Protein AF-A0A6P3XE25-F1 (afdb_monomer_lite)

InterPro domains:
  IPR013120 Fatty acyl-CoA reductase-like, NAD-binding domain [PF07993] (2-131)
  IPR026055 Fatty acyl-CoA reductase [PTHR11011] (2-139)

Sequence (172 aa):
MSFIYVSTVYSNCHVKHNEERFYNYLNPEELITLVQTSSESTINETISSCPFLTKAISEMVVKVNGESILIGIFRPSAVTNVSRESLMGWVDNYSTAMGFIVPASKGLLKFIICNSDCKPSVIPVDIIISALIASKWDVFNQPQRRGDKINLHLCIDKRSAFDVRGFPFTRN

Radius of gyration: 17.89 Å; chains: 1; bounding box: 50×29×50 Å

Secondary structure (DSSP, 8-state):
--EEEE--GGG-TT-SS--SS---S--HHHHHHHHHHS-HHHHHHHHHH-TTHHHHHHHHHHHHHGGGS-EEEEEE-EEEPPSS---TT-----TTTHHHHHHHHTT--------TT----EEEHHHHHHHHHHHHHHHHH-TT--GGG--EEEE--TTS---GGGSTTS--

pLDDT: mean 76.88, std 12.35, range [30.28, 92.69]

Foldseek 3Di:
DAEEAEAAQLLPVVDFDDDLAQDCDDELVRVVVCVVPDDPVVVVVVCLQRVRPVRNNVVNVCLVVVQVHLYAYEHAFFEDEADPDDDVVNDPDCPGCNVVVVCVVVVNDDDDPFDPLFDRFYYYPVVVVVVRVVQRVVSVVCVVQGRNRHGGHYHTDPVGSHGSCRDPSNDD

Structure (mmCIF, N/CA/C/O backbone):
data_AF-A0A6P3XE25-F1
#
_entry.id   AF-A0A6P3XE25-F1
#
loop_
_atom_site.group_PDB
_atom_site.id
_atom_site.type_symbol
_atom_site.label_atom_id
_atom_site.label_alt_id
_atom_site.label_comp_id
_atom_site.label_asym_id
_atom_site.label_entity_id
_atom_site.label_seq_id
_atom_site.pdbx_PDB_ins_code
_atom_site.Cartn_x
_atom_site.Cartn_y
_atom_site.Cartn_z
_atom_site.occupancy
_atom_site.B_iso_or_equiv
_atom_site.auth_seq_id
_atom_site.auth_comp_id
_atom_site.auth_asym_id
_atom_site.auth_atom_id
_atom_site.pdbx_PDB_model_num
ATOM 1 N N . MET A 1 1 ? -22.980 3.755 -7.813 1.00 76.38 1 MET A N 1
ATOM 2 C CA . MET A 1 1 ? -21.652 4.409 -7.777 1.00 76.38 1 MET A CA 1
ATOM 3 C C . MET A 1 1 ? -20.722 3.513 -6.964 1.00 76.38 1 MET A C 1
ATOM 5 O O . MET A 1 1 ? -21.155 3.088 -5.900 1.00 76.38 1 MET A O 1
ATOM 9 N N . SER A 1 2 ? -19.523 3.181 -7.453 1.00 86.44 2 SER A N 1
ATOM 10 C CA . SER A 1 2 ? -18.496 2.443 -6.691 1.00 86.44 2 SER A CA 1
ATOM 11 C C . SER A 1 2 ? -17.255 3.312 -6.469 1.00 86.44 2 SER A C 1
ATOM 13 O O . SER A 1 2 ? -16.936 4.171 -7.299 1.00 86.44 2 SER A O 1
ATOM 15 N N . PHE A 1 3 ? -16.564 3.082 -5.354 1.00 89.12 3 PHE A N 1
ATOM 16 C CA . PHE A 1 3 ? -15.364 3.805 -4.938 1.00 89.12 3 PHE A CA 1
ATOM 17 C C . PHE A 1 3 ? -14.187 2.845 -4.783 1.00 89.12 3 PHE A C 1
ATOM 19 O O . PHE A 1 3 ? -14.361 1.701 -4.373 1.00 89.12 3 PHE A O 1
ATOM 26 N N . ILE A 1 4 ? -12.981 3.322 -5.088 1.00 91.75 4 ILE A N 1
ATOM 27 C CA . ILE A 1 4 ? -11.745 2.586 -4.826 1.00 91.75 4 ILE A CA 1
ATOM 28 C C . ILE A 1 4 ? -10.861 3.429 -3.915 1.00 91.75 4 ILE A C 1
ATOM 30 O O . ILE A 1 4 ? -10.499 4.552 -4.265 1.00 91.75 4 ILE A O 1
ATOM 34 N N . TYR A 1 5 ? -10.503 2.875 -2.761 1.00 92.69 5 TYR A N 1
ATOM 35 C CA . TYR A 1 5 ? -9.465 3.420 -1.903 1.00 92.69 5 TYR A CA 1
ATOM 36 C C . TYR A 1 5 ? -8.095 2.958 -2.407 1.00 92.69 5 TYR A C 1
ATOM 38 O O . TYR A 1 5 ? -7.826 1.759 -2.500 1.00 92.69 5 TYR A O 1
ATOM 46 N N . VAL A 1 6 ? -7.223 3.911 -2.739 1.00 91.88 6 VAL A N 1
ATOM 47 C CA . VAL A 1 6 ? -5.867 3.619 -3.219 1.00 91.88 6 VAL A CA 1
ATOM 48 C C . VAL A 1 6 ? -4.892 3.639 -2.045 1.00 91.88 6 VAL A C 1
ATOM 50 O O . VAL A 1 6 ? -4.595 4.690 -1.461 1.00 91.88 6 VAL A O 1
ATOM 53 N N . SER A 1 7 ? -4.374 2.460 -1.726 1.00 90.62 7 SER A N 1
ATOM 54 C CA . SER A 1 7 ? -3.378 2.239 -0.684 1.00 90.62 7 SER A CA 1
ATOM 55 C C . SER A 1 7 ? -2.009 1.957 -1.311 1.00 90.62 7 SER A C 1
ATOM 57 O O . SER A 1 7 ? -1.643 2.561 -2.317 1.00 90.62 7 SER A O 1
ATOM 59 N N . THR A 1 8 ? -1.232 1.062 -0.713 1.00 87.44 8 THR A N 1
ATOM 60 C CA . THR A 1 8 ? -0.003 0.513 -1.264 1.00 87.44 8 THR A CA 1
ATOM 61 C C . THR A 1 8 ? 0.302 -0.831 -0.615 1.00 87.44 8 THR A C 1
ATOM 63 O O . THR A 1 8 ? -0.079 -1.086 0.526 1.00 87.44 8 THR A O 1
ATOM 66 N N . VAL A 1 9 ? 1.016 -1.694 -1.329 1.00 85.56 9 VAL A N 1
ATOM 67 C CA . VAL A 1 9 ? 1.526 -2.968 -0.798 1.00 85.56 9 VAL A CA 1
ATOM 68 C C . VAL A 1 9 ? 2.512 -2.784 0.361 1.00 85.56 9 VAL A C 1
ATOM 70 O O . VAL A 1 9 ? 2.704 -3.695 1.155 1.00 85.56 9 VAL A O 1
ATOM 73 N N . TYR A 1 10 ? 3.114 -1.600 0.493 1.00 81.38 10 TYR A N 1
ATOM 74 C CA . TYR A 1 10 ? 4.027 -1.276 1.592 1.00 81.38 10 TYR A CA 1
ATOM 75 C C . TYR A 1 10 ? 3.307 -0.853 2.883 1.00 81.38 10 TYR A C 1
ATOM 77 O O . TYR A 1 10 ? 3.969 -0.601 3.882 1.00 81.38 10 TYR A O 1
ATOM 85 N N . SER A 1 11 ? 1.970 -0.764 2.883 1.00 81.81 11 SER A N 1
ATOM 86 C CA . SER A 1 11 ? 1.178 -0.386 4.064 1.00 81.81 11 SER A CA 1
ATOM 87 C C . SER A 1 11 ? 1.410 -1.343 5.237 1.00 81.81 11 SER A C 1
ATOM 89 O O . SER A 1 11 ? 1.547 -0.913 6.377 1.00 81.81 11 SER A O 1
ATOM 91 N N . ASN A 1 12 ? 1.549 -2.640 4.958 1.00 82.25 12 ASN A N 1
ATOM 92 C CA . ASN A 1 12 ? 1.740 -3.668 5.976 1.00 82.25 12 ASN A CA 1
ATOM 93 C C . ASN A 1 12 ? 3.227 -3.966 6.206 1.00 82.25 12 ASN A C 1
ATOM 95 O O . ASN A 1 12 ? 3.701 -5.060 5.909 1.00 82.25 12 ASN A O 1
ATOM 99 N N . CYS A 1 13 ? 3.965 -2.997 6.761 1.00 74.44 13 CYS A N 1
ATOM 100 C CA . CYS A 1 13 ? 5.418 -3.101 6.984 1.00 74.44 13 CYS A CA 1
ATOM 101 C C . CYS A 1 13 ? 5.851 -4.305 7.850 1.00 74.44 13 CYS A C 1
ATOM 103 O O . CYS A 1 13 ? 6.983 -4.769 7.761 1.00 74.44 13 CYS A O 1
ATOM 105 N N . HIS A 1 14 ? 4.951 -4.822 8.688 1.00 73.44 14 HIS A N 1
ATOM 106 C CA . HIS A 1 14 ? 5.175 -5.959 9.585 1.00 73.44 14 HIS A CA 1
ATOM 107 C C . HIS A 1 14 ? 5.045 -7.323 8.880 1.00 73.44 14 HIS A C 1
ATOM 109 O O . HIS A 1 14 ? 5.420 -8.354 9.441 1.00 73.44 14 HIS A O 1
ATOM 115 N N . VAL A 1 15 ? 4.519 -7.350 7.653 1.00 75.19 15 VAL A N 1
ATOM 116 C CA . VAL A 1 15 ? 4.227 -8.580 6.916 1.00 75.19 15 VAL A CA 1
ATOM 117 C C . VAL A 1 15 ? 5.247 -8.768 5.804 1.00 75.19 15 VAL A C 1
ATOM 119 O O . VAL A 1 15 ? 5.453 -7.894 4.969 1.00 75.19 15 VAL A O 1
ATOM 122 N N . LYS A 1 16 ? 5.859 -9.953 5.754 1.00 66.94 16 LYS A N 1
ATOM 123 C CA . LYS A 1 16 ? 6.830 -10.295 4.704 1.00 66.94 16 LYS A CA 1
ATOM 124 C C . LYS A 1 16 ? 6.175 -10.547 3.348 1.00 66.94 16 LYS A C 1
ATOM 126 O O . LYS A 1 16 ? 6.744 -10.196 2.325 1.00 66.94 16 LYS A O 1
ATOM 131 N N . HIS A 1 17 ? 4.996 -11.168 3.345 1.00 68.75 17 HIS A N 1
ATOM 132 C CA . HIS A 1 17 ? 4.266 -11.524 2.134 1.00 68.75 17 HIS A CA 1
ATOM 133 C C . HIS A 1 17 ? 2.862 -10.924 2.169 1.00 68.75 17 HIS A C 1
ATOM 135 O O . HIS A 1 17 ? 2.047 -11.290 3.018 1.00 68.75 17 HIS A O 1
ATOM 141 N N . ASN A 1 18 ? 2.603 -9.976 1.268 1.00 70.06 18 ASN A N 1
ATOM 142 C CA . ASN A 1 18 ? 1.288 -9.362 1.144 1.00 70.06 18 ASN A CA 1
ATOM 143 C C . ASN A 1 18 ? 0.350 -10.288 0.373 1.00 70.06 18 ASN A C 1
ATOM 145 O O . ASN A 1 18 ? 0.564 -10.580 -0.799 1.00 70.06 18 ASN A O 1
ATOM 149 N N . GLU A 1 19 ? -0.715 -10.691 1.041 1.00 76.88 19 GLU A N 1
ATOM 150 C CA . GLU A 1 19 ? -1.860 -11.396 0.492 1.00 76.88 19 GLU A CA 1
ATOM 151 C C . GLU A 1 19 ? -3.036 -10.415 0.361 1.00 76.88 19 GLU A C 1
ATOM 153 O O . GLU A 1 19 ? -3.050 -9.333 0.965 1.00 76.88 19 GLU A O 1
ATOM 158 N N . GLU A 1 20 ? -4.054 -10.798 -0.409 1.00 78.81 20 GLU A N 1
ATOM 159 C CA . GLU A 1 20 ? -5.318 -10.060 -0.549 1.00 78.81 20 GLU A CA 1
ATOM 160 C C . GLU A 1 20 ? -6.196 -10.229 0.699 1.00 78.81 20 GLU A C 1
ATOM 162 O O . GLU A 1 20 ? -7.311 -10.741 0.660 1.00 78.81 20 GLU A O 1
ATOM 167 N N . ARG A 1 21 ? -5.658 -9.810 1.847 1.00 80.25 21 ARG A N 1
ATOM 168 C CA . ARG A 1 21 ? -6.335 -9.833 3.140 1.00 80.25 21 ARG A CA 1
ATOM 169 C C . ARG A 1 21 ? -6.112 -8.543 3.918 1.00 80.25 21 ARG A C 1
ATOM 171 O O . ARG A 1 21 ? -5.158 -7.789 3.685 1.00 80.25 21 ARG A O 1
ATOM 178 N N . PHE A 1 22 ? -7.016 -8.299 4.856 1.00 79.25 22 PHE A N 1
ATOM 179 C CA . PHE A 1 22 ? -6.840 -7.275 5.872 1.00 79.25 22 PHE A CA 1
ATOM 180 C C . PHE A 1 22 ? -5.842 -7.768 6.915 1.00 79.25 22 PHE A C 1
ATOM 182 O O . PHE A 1 22 ? -5.966 -8.886 7.416 1.00 79.25 22 PHE A O 1
ATOM 189 N N . TYR A 1 23 ? -4.861 -6.932 7.235 1.00 78.12 23 TYR A N 1
ATOM 190 C CA . TYR A 1 23 ? -3.916 -7.196 8.308 1.00 78.12 23 TYR A CA 1
ATOM 191 C C . TYR A 1 23 ? -4.281 -6.320 9.491 1.00 78.12 23 TYR A C 1
ATOM 193 O O . TYR A 1 23 ? -4.418 -5.105 9.352 1.00 78.12 23 TYR A O 1
ATOM 201 N N . ASN A 1 24 ? -4.462 -6.947 10.648 1.00 70.38 24 ASN A N 1
ATOM 202 C CA . ASN A 1 24 ? -4.757 -6.221 11.866 1.00 70.38 24 ASN A CA 1
ATOM 203 C C . ASN A 1 24 ? -3.435 -5.761 12.486 1.00 70.38 24 ASN A C 1
ATOM 205 O O . ASN A 1 24 ? -2.815 -6.512 13.236 1.00 70.38 24 ASN A O 1
ATOM 209 N N . TYR A 1 25 ? -2.961 -4.581 12.083 1.00 71.19 25 TYR A N 1
ATOM 210 C CA . TYR A 1 25 ? -1.752 -3.989 12.658 1.00 71.19 25 TYR A CA 1
ATOM 211 C C . TYR A 1 25 ? -2.069 -3.178 13.909 1.00 71.19 25 TYR A C 1
ATOM 213 O O . TYR A 1 25 ? -1.507 -3.424 14.969 1.00 71.19 25 TYR A O 1
ATOM 221 N N . LEU A 1 26 ? -2.960 -2.197 13.764 1.00 74.81 26 LEU A N 1
ATOM 222 C CA . LEU A 1 26 ? -3.314 -1.260 14.818 1.00 74.81 26 LEU A CA 1
ATOM 223 C C . LEU A 1 26 ? -4.706 -0.712 14.514 1.00 74.81 26 LEU A C 1
ATOM 225 O O . LEU A 1 26 ? -4.944 -0.207 13.411 1.00 74.81 26 LEU A O 1
ATOM 229 N N . ASN A 1 27 ? -5.629 -0.842 15.465 1.00 81.25 27 ASN A N 1
ATOM 230 C CA . ASN A 1 27 ? -6.972 -0.302 15.289 1.00 81.25 27 ASN A CA 1
ATOM 231 C C . ASN A 1 27 ? -6.928 1.237 15.311 1.00 81.25 27 ASN A C 1
ATOM 233 O O . ASN A 1 27 ? -6.127 1.809 16.052 1.00 81.25 27 ASN A O 1
ATOM 237 N N . PRO A 1 28 ? -7.797 1.937 14.559 1.00 82.19 28 PRO A N 1
ATOM 238 C CA . PRO A 1 28 ? -7.838 3.401 14.576 1.00 82.19 28 PRO A CA 1
ATOM 239 C C . PRO A 1 28 ? -8.017 3.978 15.991 1.00 82.19 28 PRO A C 1
ATOM 241 O O . PRO A 1 28 ? -7.338 4.933 16.353 1.00 82.19 28 PRO A O 1
ATOM 244 N N . GLU A 1 29 ? -8.861 3.350 16.812 1.00 84.06 29 GLU A N 1
ATOM 245 C CA . GLU A 1 29 ? -9.104 3.737 18.211 1.00 84.06 29 GLU A CA 1
ATOM 246 C C . GLU A 1 29 ? -7.873 3.529 19.109 1.00 84.06 29 GLU A C 1
ATOM 248 O O . GLU A 1 29 ? -7.533 4.373 19.941 1.00 84.06 29 GLU A O 1
ATOM 253 N N . GLU A 1 30 ? -7.154 2.420 18.912 1.00 83.19 30 GLU A N 1
ATOM 254 C CA . GLU A 1 30 ? -5.904 2.138 19.624 1.00 83.19 30 GLU A CA 1
ATOM 255 C C . GLU A 1 30 ? -4.820 3.141 19.240 1.00 83.19 30 GLU A C 1
ATOM 257 O O . GLU A 1 30 ? -4.075 3.590 20.104 1.00 83.19 30 GLU A O 1
ATOM 262 N N . LEU A 1 31 ? -4.759 3.548 17.969 1.00 83.56 31 LEU A N 1
ATOM 263 C CA . LEU A 1 31 ? -3.820 4.565 17.510 1.00 83.56 31 LEU A CA 1
ATOM 264 C C . LEU A 1 31 ? -4.117 5.921 18.148 1.00 83.56 31 LEU A C 1
ATOM 266 O O . LEU A 1 31 ? -3.193 6.588 18.607 1.00 83.56 31 LEU A O 1
ATOM 270 N N . ILE A 1 32 ? -5.387 6.334 18.175 1.00 85.19 32 ILE A N 1
ATOM 271 C CA . ILE A 1 32 ? -5.799 7.591 18.810 1.00 85.19 32 ILE A CA 1
ATOM 272 C C . ILE A 1 32 ? -5.398 7.566 20.285 1.00 85.19 32 ILE A C 1
ATOM 274 O O . ILE A 1 32 ? -4.767 8.505 20.767 1.00 85.19 32 ILE A O 1
ATOM 278 N N . THR A 1 33 ? -5.680 6.456 20.969 1.00 86.50 33 THR A N 1
ATOM 279 C CA . THR A 1 33 ? -5.302 6.263 22.371 1.00 86.50 33 THR A CA 1
ATOM 280 C C . THR A 1 33 ? -3.784 6.314 22.550 1.00 86.50 33 THR A C 1
ATOM 282 O O . THR A 1 33 ? -3.294 7.009 23.437 1.00 86.50 33 THR A O 1
ATOM 285 N N . LEU A 1 34 ? -3.021 5.639 21.686 1.00 84.00 34 LEU A N 1
ATOM 286 C CA . LEU A 1 34 ? -1.558 5.614 21.713 1.00 84.00 34 LEU A CA 1
ATOM 287 C C . LEU A 1 34 ? -0.987 7.020 21.530 1.00 84.00 34 LEU A C 1
ATOM 289 O O . LEU A 1 34 ? -0.145 7.433 22.319 1.00 84.00 34 LEU A O 1
ATOM 293 N N . VAL A 1 35 ? -1.478 7.786 20.557 1.00 85.38 35 VAL A N 1
ATOM 294 C CA . VAL A 1 35 ? -1.034 9.168 20.315 1.00 85.38 35 VAL A CA 1
ATOM 295 C C . VAL A 1 35 ? -1.390 10.091 21.484 1.00 85.38 35 VAL A C 1
ATOM 297 O O . VAL A 1 35 ? -0.623 10.994 21.797 1.00 85.38 35 VAL A O 1
ATOM 300 N N . GLN A 1 36 ? -2.522 9.865 22.154 1.00 87.56 36 GLN A N 1
ATOM 301 C CA . GLN A 1 36 ? -2.953 10.676 23.298 1.00 87.56 36 GLN A CA 1
ATOM 302 C C . GLN A 1 36 ? -2.222 10.348 24.606 1.00 87.56 36 GLN A C 1
ATOM 304 O O . GLN A 1 36 ? -2.100 11.218 25.465 1.00 87.56 36 GLN A O 1
ATOM 309 N N . THR A 1 37 ? -1.772 9.105 24.785 1.00 87.62 37 THR A N 1
ATOM 310 C CA . THR A 1 37 ? -1.206 8.618 26.057 1.00 87.62 37 THR A CA 1
ATOM 311 C C . THR A 1 37 ? 0.309 8.437 26.033 1.00 87.62 37 THR A C 1
ATOM 313 O O . THR A 1 37 ? 0.928 8.385 27.096 1.00 87.62 37 THR A O 1
ATOM 316 N N . SER A 1 38 ? 0.920 8.347 24.850 1.00 87.06 38 SER A N 1
ATOM 317 C CA . SER A 1 38 ? 2.353 8.069 24.701 1.00 87.06 38 SER A CA 1
ATOM 318 C C . SER A 1 38 ? 3.198 9.339 24.625 1.00 87.06 38 SER A C 1
ATOM 320 O O . SER A 1 38 ? 2.731 10.410 24.246 1.00 87.06 38 SER A O 1
ATOM 322 N N . SER A 1 39 ? 4.488 9.205 24.934 1.00 85.06 39 SER A N 1
ATOM 323 C CA . SER A 1 39 ? 5.476 10.261 24.714 1.00 85.06 39 SER A CA 1
ATOM 324 C C . SER A 1 39 ? 5.804 10.428 23.226 1.00 85.06 39 SER A C 1
ATOM 326 O O . SER A 1 39 ? 5.752 9.474 22.445 1.00 85.06 39 SER A O 1
ATOM 328 N N . GLU A 1 40 ? 6.235 11.632 22.832 1.00 84.56 40 GLU A N 1
ATOM 329 C CA . GLU A 1 40 ? 6.637 11.946 21.449 1.00 84.56 40 GLU A CA 1
ATOM 330 C C . GLU A 1 40 ? 7.706 10.990 20.893 1.00 84.56 40 GLU A C 1
ATOM 332 O O . GLU A 1 40 ? 7.714 10.683 19.702 1.00 84.56 40 GLU A O 1
ATOM 337 N N . SER A 1 41 ? 8.587 10.469 21.753 1.00 82.75 41 SER A N 1
ATOM 338 C CA . SER A 1 41 ? 9.607 9.483 21.381 1.00 82.75 41 SER A CA 1
ATOM 339 C C . SER A 1 41 ? 9.006 8.186 20.828 1.00 82.75 41 SER A C 1
ATOM 341 O O . SER A 1 41 ? 9.439 7.711 19.780 1.00 82.75 41 SER A O 1
ATOM 343 N N . THR A 1 42 ? 7.978 7.644 21.482 1.00 81.25 42 THR A N 1
ATOM 344 C CA . THR A 1 42 ? 7.299 6.406 21.075 1.00 81.25 42 THR A CA 1
ATOM 345 C C . THR A 1 42 ? 6.472 6.617 19.809 1.00 81.25 42 THR A C 1
ATOM 347 O O . THR A 1 42 ? 6.437 5.752 18.931 1.00 81.25 42 THR A O 1
ATOM 350 N N . ILE A 1 43 ? 5.850 7.791 19.666 1.00 81.50 43 ILE A N 1
ATOM 351 C CA . ILE A 1 43 ? 5.119 8.171 18.449 1.00 81.50 43 ILE A CA 1
ATOM 352 C C . ILE A 1 43 ? 6.086 8.229 17.261 1.00 81.50 43 ILE A C 1
ATOM 354 O O . ILE A 1 43 ? 5.841 7.602 16.228 1.00 81.50 43 ILE A O 1
ATOM 358 N N . ASN A 1 44 ? 7.221 8.911 17.426 1.00 83.56 44 ASN A N 1
ATOM 359 C CA . ASN A 1 44 ? 8.246 8.999 16.390 1.00 83.56 44 ASN A CA 1
ATOM 360 C C . ASN A 1 44 ? 8.823 7.629 16.034 1.00 83.56 44 ASN A C 1
ATOM 362 O O . ASN A 1 44 ? 9.055 7.354 14.857 1.00 83.56 44 ASN A O 1
ATOM 366 N N . GLU A 1 45 ? 9.019 6.746 17.011 1.00 82.81 45 GLU A N 1
ATOM 367 C CA . GLU A 1 45 ? 9.483 5.383 16.763 1.00 82.81 45 GLU A CA 1
ATOM 368 C C . GLU A 1 45 ? 8.464 4.560 15.963 1.00 82.81 45 GLU A C 1
ATOM 370 O O . GLU A 1 45 ? 8.846 3.860 15.023 1.00 82.81 45 GLU A O 1
ATOM 375 N N . THR A 1 46 ? 7.174 4.706 16.275 1.00 78.31 46 THR A N 1
ATOM 376 C CA . THR A 1 46 ? 6.070 4.013 15.593 1.00 78.31 46 THR A CA 1
ATOM 377 C C . THR A 1 46 ? 5.890 4.500 14.153 1.00 78.31 46 THR A C 1
ATOM 379 O O . THR A 1 46 ? 5.691 3.698 13.245 1.00 78.31 46 THR A O 1
ATOM 382 N N . ILE A 1 47 ? 6.008 5.808 13.911 1.00 81.62 47 ILE A N 1
ATOM 383 C CA . ILE A 1 47 ? 5.977 6.377 12.554 1.00 81.62 47 ILE A CA 1
ATOM 384 C C . ILE A 1 47 ? 7.216 5.934 11.768 1.00 81.62 47 ILE A C 1
ATOM 386 O O . ILE A 1 47 ? 7.125 5.551 10.603 1.00 81.62 47 ILE A O 1
ATOM 390 N N . SER A 1 48 ? 8.382 5.947 12.413 1.00 81.62 48 SER A N 1
ATOM 391 C CA . SER A 1 48 ? 9.644 5.590 11.765 1.00 81.62 48 SER A CA 1
ATOM 392 C C . SER A 1 48 ? 9.770 4.094 11.468 1.00 81.62 48 SER A C 1
ATOM 394 O O . SER A 1 48 ? 10.517 3.718 10.568 1.00 81.62 48 SER A O 1
ATOM 396 N N . SER A 1 49 ? 9.073 3.226 12.207 1.00 80.25 49 SER A N 1
ATOM 397 C CA . SER A 1 49 ? 9.070 1.784 11.940 1.00 80.25 49 SER A CA 1
ATOM 398 C C . SER A 1 49 ? 8.265 1.423 10.689 1.00 80.25 49 SER A C 1
ATOM 400 O O . SER A 1 49 ? 8.583 0.435 10.026 1.00 80.25 49 SER A O 1
ATOM 402 N N . CYS A 1 50 ? 7.262 2.232 10.327 1.00 78.88 50 CYS A N 1
ATOM 403 C CA . CYS A 1 50 ? 6.465 2.030 9.124 1.00 78.88 50 CYS A CA 1
ATOM 404 C C . CYS A 1 50 ? 6.110 3.363 8.439 1.00 78.88 50 CYS A C 1
ATOM 406 O O . CYS A 1 50 ? 5.110 3.993 8.788 1.00 78.88 50 CYS A O 1
ATOM 408 N N . PRO A 1 51 ? 6.844 3.764 7.383 1.00 79.62 51 PRO A N 1
ATOM 409 C CA . PRO A 1 51 ? 6.591 5.015 6.655 1.00 79.62 51 PRO A CA 1
ATOM 410 C C . PRO A 1 51 ? 5.182 5.120 6.048 1.00 79.62 51 PRO A C 1
ATOM 412 O O . PRO A 1 51 ? 4.690 6.212 5.773 1.00 79.62 51 PRO A O 1
ATOM 415 N N . PHE A 1 52 ? 4.519 3.981 5.832 1.00 86.06 52 PHE A N 1
ATOM 416 C CA . PHE A 1 52 ? 3.181 3.886 5.247 1.00 86.06 52 PHE A CA 1
ATOM 417 C C . PHE A 1 52 ? 2.087 3.609 6.288 1.00 86.06 52 PHE A C 1
ATOM 419 O O . PHE A 1 52 ? 0.985 3.196 5.920 1.00 86.06 52 PHE A O 1
ATOM 426 N N . LEU A 1 53 ? 2.361 3.872 7.571 1.00 84.44 53 LEU A N 1
ATOM 427 C CA . LEU A 1 53 ? 1.430 3.669 8.683 1.00 84.44 53 LEU A CA 1
ATOM 428 C C . LEU A 1 53 ? 0.054 4.302 8.414 1.00 84.44 53 LEU A C 1
ATOM 430 O O . LEU A 1 53 ? -0.973 3.647 8.580 1.00 84.44 53 LEU A O 1
ATOM 434 N N . THR A 1 54 ? 0.016 5.530 7.888 1.00 86.69 54 THR A N 1
ATOM 435 C CA . THR A 1 54 ? -1.234 6.231 7.543 1.00 86.69 54 THR A CA 1
ATOM 436 C C . THR A 1 54 ? -2.091 5.456 6.541 1.00 86.69 54 THR A C 1
ATOM 438 O O . THR A 1 54 ? -3.318 5.446 6.656 1.00 86.69 54 THR A O 1
ATOM 441 N N . LYS A 1 55 ? -1.464 4.787 5.561 1.00 89.56 55 LYS A N 1
ATOM 442 C CA . LYS A 1 55 ? -2.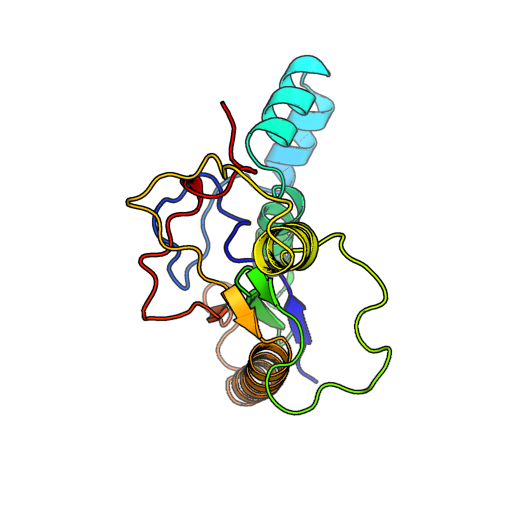174 3.944 4.590 1.00 89.56 55 LYS A CA 1
ATOM 443 C C . LYS A 1 55 ? -2.746 2.700 5.268 1.00 89.56 55 LYS A C 1
ATOM 445 O O . LYS A 1 55 ? -3.908 2.393 5.032 1.00 89.56 55 LYS A O 1
ATOM 450 N N . ALA A 1 56 ? -1.988 2.055 6.156 1.00 86.44 56 ALA A N 1
ATOM 451 C CA . ALA A 1 56 ? -2.458 0.894 6.918 1.00 86.44 56 ALA A CA 1
ATOM 452 C C . ALA A 1 56 ? -3.673 1.223 7.804 1.00 86.44 56 ALA A C 1
ATOM 454 O O . ALA A 1 56 ? -4.680 0.522 7.768 1.00 86.44 56 ALA A O 1
ATOM 455 N N . ILE A 1 57 ? -3.621 2.338 8.540 1.00 88.12 57 ILE A N 1
ATOM 456 C CA . ILE A 1 57 ? -4.733 2.783 9.397 1.00 88.12 57 ILE A CA 1
ATOM 457 C C . ILE A 1 57 ? -5.965 3.115 8.554 1.00 88.12 57 ILE A C 1
ATOM 459 O O . ILE A 1 57 ? -7.081 2.723 8.887 1.00 88.12 57 ILE A O 1
ATOM 463 N N . SER A 1 58 ? -5.769 3.816 7.437 1.00 88.94 58 SER A N 1
ATOM 464 C CA . SER A 1 58 ? -6.867 4.190 6.545 1.00 88.94 58 SER A CA 1
ATOM 465 C C . SER A 1 58 ? -7.573 2.970 5.946 1.00 88.94 58 SER A C 1
ATOM 467 O O . SER A 1 58 ? -8.790 2.995 5.799 1.00 88.94 58 SER A O 1
ATOM 469 N N . GLU A 1 59 ? -6.846 1.894 5.624 1.00 88.12 59 GLU A N 1
ATOM 470 C CA . GLU A 1 59 ? -7.466 0.635 5.189 1.00 88.12 59 GLU A CA 1
ATOM 471 C C . GLU A 1 59 ? -8.381 0.052 6.268 1.00 88.12 59 GLU A C 1
ATOM 473 O O . GLU A 1 59 ? -9.457 -0.450 5.945 1.00 88.12 59 GLU A O 1
ATOM 478 N N . MET A 1 60 ? -7.993 0.160 7.542 1.00 87.56 60 MET A N 1
ATOM 479 C CA . MET A 1 60 ? -8.815 -0.302 8.657 1.00 87.56 60 MET A CA 1
ATOM 480 C C . MET A 1 60 ? -10.053 0.579 8.856 1.00 87.56 60 MET A C 1
ATOM 482 O O . MET A 1 60 ? -11.148 0.060 9.046 1.00 87.56 60 MET A O 1
ATOM 486 N N . VAL A 1 61 ? -9.921 1.900 8.710 1.00 88.00 61 VAL A N 1
ATOM 487 C CA . VAL A 1 61 ? -11.076 2.818 8.707 1.00 88.00 61 VAL A CA 1
ATOM 488 C C . VAL A 1 61 ? -12.035 2.485 7.561 1.00 88.00 61 VAL A C 1
ATOM 490 O O . VAL A 1 61 ? -13.245 2.436 7.765 1.00 88.00 61 VAL A O 1
ATOM 493 N N . VAL A 1 62 ? -11.518 2.203 6.361 1.00 88.62 62 VAL A N 1
ATOM 494 C CA . VAL A 1 62 ? -12.338 1.766 5.219 1.00 88.62 62 VAL A CA 1
ATOM 495 C C . VAL A 1 62 ? -13.011 0.427 5.507 1.00 88.62 62 VAL A C 1
ATOM 497 O O . VAL A 1 62 ? -14.163 0.242 5.126 1.00 88.62 62 VAL A O 1
ATOM 500 N N . LYS A 1 63 ? -12.334 -0.490 6.203 1.00 85.31 63 LYS A N 1
ATOM 501 C CA . LYS A 1 63 ? -12.917 -1.769 6.606 1.00 85.31 63 LYS A CA 1
ATOM 502 C C . LYS A 1 63 ? -14.106 -1.579 7.552 1.00 85.31 63 LYS A C 1
ATOM 504 O O . LYS A 1 63 ? -15.160 -2.157 7.313 1.00 85.31 63 LYS A O 1
ATOM 509 N N . VAL A 1 64 ? -13.935 -0.763 8.593 1.00 84.56 64 VAL A N 1
ATOM 510 C CA . VAL A 1 64 ? -14.944 -0.542 9.643 1.00 84.56 64 VAL A CA 1
ATOM 511 C C . VAL A 1 64 ? -16.113 0.306 9.133 1.00 84.56 64 VAL A C 1
ATOM 513 O O . VAL A 1 64 ? -17.269 -0.014 9.386 1.00 84.56 64 VAL A O 1
ATOM 516 N N . ASN A 1 65 ? -15.838 1.365 8.369 1.00 83.88 65 ASN A N 1
ATOM 517 C CA . ASN A 1 65 ? -16.858 2.342 7.972 1.00 83.88 65 ASN A CA 1
ATOM 518 C C . ASN A 1 65 ? -17.421 2.086 6.561 1.00 83.88 65 ASN A C 1
ATOM 520 O O . ASN A 1 65 ? -18.391 2.725 6.150 1.00 83.88 65 ASN A O 1
ATOM 524 N N . GLY A 1 66 ? -16.818 1.172 5.797 1.00 79.31 66 GLY A N 1
ATOM 525 C CA . GLY A 1 66 ? -17.139 0.918 4.392 1.00 79.31 66 GLY A CA 1
ATOM 526 C C . GLY A 1 66 ? -18.363 0.040 4.145 1.00 79.31 66 GLY A C 1
ATOM 527 O O . GLY A 1 66 ? -18.723 -0.155 2.991 1.00 79.31 66 GLY A O 1
ATOM 528 N N . GLU A 1 67 ? -19.034 -0.483 5.173 1.00 78.25 67 GLU A N 1
ATOM 529 C CA . GLU A 1 67 ? -20.162 -1.418 5.002 1.00 78.25 67 GLU A CA 1
ATOM 530 C C . GLU A 1 67 ? -21.356 -0.821 4.245 1.00 78.25 67 GLU A C 1
ATOM 532 O O . GLU A 1 67 ? -22.061 -1.517 3.507 1.00 78.25 67 GLU A O 1
ATOM 537 N N . SER A 1 68 ? -21.572 0.485 4.397 1.00 78.56 68 SER A N 1
ATOM 538 C CA . SER A 1 68 ? -22.682 1.207 3.771 1.00 78.56 68 SER A CA 1
ATOM 539 C C . SER A 1 68 ? -22.407 1.612 2.316 1.00 78.56 68 SER A C 1
ATOM 541 O O . SER A 1 68 ? -23.331 2.022 1.610 1.00 78.56 68 SER A O 1
ATOM 543 N N . ILE A 1 69 ? -21.164 1.469 1.836 1.00 83.38 69 ILE A N 1
ATOM 544 C CA . ILE A 1 69 ? -20.713 1.972 0.534 1.00 83.38 69 ILE A CA 1
ATOM 545 C C . ILE A 1 69 ? -20.105 0.828 -0.290 1.00 83.38 69 ILE A C 1
ATOM 547 O O . ILE A 1 69 ? -19.444 -0.067 0.223 1.00 83.38 69 ILE A O 1
ATOM 551 N N . LEU A 1 70 ? -20.299 0.857 -1.610 1.00 85.00 70 LEU A N 1
ATOM 552 C CA . LEU A 1 70 ? -19.580 -0.027 -2.531 1.00 85.00 70 LEU A CA 1
ATOM 553 C C . LEU A 1 70 ? -18.133 0.453 -2.680 1.00 85.00 70 LEU A C 1
ATOM 555 O O . LEU A 1 70 ? -17.827 1.223 -3.595 1.00 85.00 70 LEU A O 1
ATOM 559 N N . ILE A 1 71 ? -17.271 0.033 -1.756 1.00 89.56 71 ILE A N 1
ATOM 560 C CA . ILE A 1 71 ? -15.856 0.396 -1.711 1.00 89.56 71 ILE A CA 1
ATOM 561 C C . ILE A 1 71 ? -14.959 -0.836 -1.869 1.00 89.56 71 ILE A C 1
ATOM 563 O O . ILE A 1 71 ? -15.227 -1.889 -1.297 1.00 89.56 71 ILE A O 1
ATOM 567 N N . GLY A 1 72 ? -13.897 -0.701 -2.661 1.00 89.69 72 GLY A N 1
ATOM 568 C CA . GLY A 1 72 ? -12.800 -1.667 -2.748 1.00 89.69 72 GLY A CA 1
ATOM 569 C C . GLY A 1 72 ? -11.469 -1.021 -2.384 1.00 89.69 72 GLY A C 1
ATOM 570 O O . GLY A 1 72 ? -11.330 0.201 -2.451 1.00 89.69 72 GLY A O 1
ATOM 571 N N . ILE A 1 73 ? -10.482 -1.833 -2.021 1.00 90.69 73 ILE A N 1
ATOM 572 C CA . ILE A 1 73 ? -9.122 -1.379 -1.723 1.00 90.69 73 ILE A CA 1
ATOM 573 C C . ILE A 1 73 ? -8.193 -1.865 -2.828 1.00 90.69 73 ILE A C 1
ATOM 575 O O . ILE A 1 73 ? -8.159 -3.049 -3.155 1.00 90.69 73 ILE A O 1
ATOM 579 N N . PHE A 1 74 ? -7.411 -0.947 -3.384 1.00 91.88 74 PHE A N 1
ATOM 580 C CA . PHE A 1 74 ? -6.414 -1.240 -4.403 1.00 91.88 74 PHE A CA 1
ATOM 581 C C . PHE A 1 74 ? -5.016 -0.943 -3.853 1.00 91.88 74 PHE A C 1
ATOM 583 O O . PHE A 1 74 ? -4.721 0.192 -3.465 1.00 91.88 74 PHE A O 1
ATOM 590 N N . ARG A 1 75 ? -4.154 -1.966 -3.804 1.00 89.94 75 ARG A N 1
ATOM 591 C CA . ARG A 1 75 ? -2.774 -1.883 -3.304 1.00 89.94 75 ARG A CA 1
ATOM 592 C C . ARG A 1 75 ? -1.782 -1.987 -4.473 1.00 89.94 75 ARG A C 1
ATOM 594 O O . ARG A 1 75 ? -1.432 -3.099 -4.871 1.00 89.94 75 ARG A O 1
ATOM 601 N N . PRO A 1 76 ? -1.312 -0.857 -5.027 1.00 89.38 76 PRO A N 1
ATOM 602 C CA . PRO A 1 76 ? -0.237 -0.843 -6.008 1.00 89.38 76 PRO A CA 1
ATOM 603 C C . PRO A 1 76 ? 1.137 -1.057 -5.370 1.00 89.38 76 PRO A C 1
ATOM 605 O O . PRO A 1 76 ? 1.397 -0.625 -4.239 1.00 89.38 76 PRO A O 1
ATOM 608 N N . SER A 1 77 ? 2.017 -1.699 -6.138 1.00 86.31 77 SER A N 1
ATOM 609 C CA . SER A 1 77 ? 3.464 -1.737 -5.917 1.00 86.31 77 SER A CA 1
ATOM 610 C C . SER A 1 77 ? 4.151 -0.419 -6.300 1.00 86.31 77 SER A C 1
ATOM 612 O O . SER A 1 77 ? 3.476 0.552 -6.646 1.00 86.31 77 SER A O 1
ATOM 614 N N . ALA A 1 78 ? 5.485 -0.352 -6.206 1.00 82.12 78 ALA A N 1
ATOM 615 C CA . ALA A 1 78 ? 6.219 0.844 -6.610 1.00 82.12 78 ALA A CA 1
ATOM 616 C C . ALA A 1 78 ? 5.930 1.164 -8.083 1.00 82.12 78 ALA A C 1
ATOM 618 O O . ALA A 1 78 ? 5.899 0.275 -8.931 1.00 82.12 78 ALA A O 1
ATOM 619 N N . VAL A 1 79 ? 5.695 2.438 -8.380 1.00 82.31 79 VAL A N 1
ATOM 620 C CA . VAL A 1 79 ? 5.234 2.872 -9.702 1.00 82.31 79 VAL A CA 1
ATOM 621 C C . VAL A 1 79 ? 6.406 3.424 -10.510 1.00 82.31 79 VAL A C 1
ATOM 623 O O . VAL A 1 79 ? 7.150 4.270 -10.009 1.00 82.31 79 VAL A O 1
ATOM 626 N N . THR A 1 80 ? 6.574 2.972 -11.756 1.00 80.62 80 THR A N 1
ATOM 627 C CA . THR A 1 80 ? 7.442 3.647 -12.739 1.00 80.62 80 THR A CA 1
ATOM 628 C C . THR A 1 80 ? 6.641 4.534 -13.677 1.00 80.62 80 THR A C 1
ATOM 630 O O . THR A 1 80 ? 5.415 4.455 -13.760 1.00 80.62 80 THR A O 1
ATOM 633 N N . ASN A 1 81 ? 7.360 5.329 -14.467 1.00 78.62 81 ASN A N 1
ATOM 634 C CA . ASN A 1 81 ? 6.781 6.027 -15.605 1.00 78.62 81 ASN A CA 1
ATOM 635 C C . ASN A 1 81 ? 6.116 5.090 -16.612 1.00 78.62 81 ASN A C 1
ATOM 637 O O . ASN A 1 81 ? 6.337 3.875 -16.607 1.00 78.62 81 ASN A O 1
ATOM 641 N N . VAL A 1 82 ? 5.313 5.717 -17.473 1.00 78.94 82 VAL A N 1
ATOM 642 C CA . VAL A 1 82 ? 4.575 5.074 -18.556 1.00 78.94 82 VAL A CA 1
ATOM 643 C C . VAL A 1 82 ? 5.531 4.267 -19.425 1.00 78.94 82 VAL A C 1
ATOM 645 O O . VAL A 1 82 ? 6.551 4.789 -19.875 1.00 78.94 82 VAL A O 1
ATOM 648 N N . SER A 1 83 ? 5.190 3.001 -19.666 1.00 75.06 83 SER A N 1
ATOM 649 C CA . SER A 1 83 ? 6.028 2.116 -20.479 1.00 75.06 83 SER A CA 1
ATOM 650 C C . SER A 1 83 ? 5.774 2.230 -21.985 1.00 75.06 83 SER A C 1
ATOM 652 O O . SER A 1 83 ? 6.708 2.071 -22.767 1.00 75.06 83 SER A O 1
ATOM 654 N N . ARG A 1 84 ? 4.525 2.491 -22.401 1.00 67.00 84 ARG A N 1
ATOM 655 C CA . ARG A 1 84 ? 4.100 2.418 -23.816 1.00 67.00 84 ARG A CA 1
ATOM 656 C C . ARG A 1 84 ? 3.752 3.758 -24.460 1.00 67.00 84 ARG A C 1
ATOM 658 O O . ARG A 1 84 ? 4.022 3.948 -25.638 1.00 67.00 84 ARG A O 1
ATOM 665 N N . GLU A 1 85 ? 3.175 4.680 -23.700 1.00 66.19 85 GLU A N 1
ATOM 666 C CA . GLU A 1 85 ? 2.632 5.957 -24.187 1.00 66.19 85 GLU A CA 1
ATOM 667 C C . GLU A 1 85 ? 3.280 7.153 -23.472 1.00 66.19 85 GLU A C 1
ATOM 669 O O . GLU A 1 85 ? 2.609 8.028 -22.929 1.00 66.19 85 GLU A O 1
ATOM 674 N N . SER A 1 86 ? 4.612 7.180 -23.386 1.00 64.31 86 SER A N 1
ATOM 675 C CA . SER A 1 86 ? 5.297 8.304 -22.747 1.00 64.31 86 SER A CA 1
ATOM 676 C C . SER A 1 86 ? 5.189 9.558 -23.619 1.00 64.31 86 SER A C 1
ATOM 678 O O . SER A 1 86 ? 5.772 9.615 -24.703 1.00 64.31 86 SER A O 1
ATOM 680 N N . LEU A 1 87 ? 4.486 10.580 -23.134 1.00 69.62 87 LEU A N 1
ATOM 681 C CA . LEU A 1 87 ? 4.511 11.910 -23.737 1.00 69.62 87 LEU A CA 1
ATOM 682 C C . LEU A 1 87 ? 5.807 12.636 -23.355 1.00 69.62 87 LEU A C 1
ATOM 684 O O . LEU A 1 87 ? 6.317 12.510 -22.239 1.00 69.62 87 LEU A O 1
ATOM 688 N N . MET A 1 88 ? 6.358 13.417 -24.282 1.00 62.69 88 MET A N 1
ATOM 689 C CA . MET A 1 88 ? 7.519 14.258 -23.994 1.00 62.69 88 MET A CA 1
ATOM 690 C C . MET A 1 88 ? 7.153 15.268 -22.892 1.00 62.69 88 MET A C 1
ATOM 692 O O . MET A 1 88 ? 6.154 15.970 -23.006 1.00 62.69 88 MET A O 1
ATOM 696 N N . GLY A 1 89 ? 7.940 15.316 -21.813 1.00 68.69 89 GLY A N 1
ATOM 697 C CA . GLY A 1 89 ? 7.643 16.139 -20.629 1.00 68.69 89 GLY A CA 1
ATOM 698 C C . GLY A 1 89 ? 6.782 15.459 -19.556 1.00 68.69 89 GLY A C 1
ATOM 699 O O . GLY A 1 89 ? 6.492 16.084 -18.546 1.00 68.69 89 GLY A O 1
ATOM 700 N N . TRP A 1 90 ? 6.414 14.184 -19.728 1.00 68.88 90 TRP A N 1
ATOM 701 C CA . TRP A 1 90 ? 5.617 13.424 -18.751 1.00 68.88 90 TRP A CA 1
ATOM 702 C C . TRP A 1 90 ? 6.280 13.275 -17.372 1.00 68.88 90 TRP A C 1
ATOM 704 O O . TRP A 1 90 ? 5.600 13.143 -16.360 1.00 68.88 90 TRP A O 1
ATOM 714 N N . VAL A 1 91 ? 7.612 13.268 -17.327 1.00 68.25 91 VAL A N 1
ATOM 715 C CA . VAL A 1 91 ? 8.370 13.125 -16.082 1.00 68.25 91 VAL A CA 1
ATOM 716 C C . VAL A 1 91 ? 8.742 14.513 -15.589 1.00 68.25 91 VAL A C 1
ATOM 718 O O . VAL A 1 91 ? 9.745 15.077 -16.023 1.00 68.25 91 VAL A O 1
ATOM 721 N N . ASP A 1 92 ? 7.922 15.061 -14.703 1.00 65.00 92 ASP A N 1
ATOM 722 C CA . ASP A 1 92 ? 8.152 16.358 -14.067 1.00 65.00 92 ASP A CA 1
ATOM 723 C C . ASP A 1 92 ? 9.005 16.241 -12.796 1.00 65.00 92 ASP A C 1
ATOM 725 O O . ASP A 1 92 ? 9.689 17.191 -12.411 1.00 65.00 92 ASP A O 1
ATOM 729 N N . ASN A 1 93 ? 9.018 15.060 -12.169 1.00 64.00 93 ASN A N 1
ATOM 730 C CA . ASN A 1 93 ? 9.657 14.859 -10.882 1.00 64.00 93 ASN A CA 1
ATOM 731 C C . ASN A 1 93 ? 10.383 13.505 -10.750 1.00 64.00 93 ASN A C 1
ATOM 733 O O . ASN A 1 93 ? 9.861 12.436 -11.071 1.00 64.00 93 ASN A O 1
ATOM 737 N N . TYR A 1 94 ? 11.599 13.549 -10.199 1.00 65.88 94 TYR A N 1
ATOM 738 C CA . TYR A 1 94 ? 12.425 12.380 -9.883 1.00 65.88 94 TYR A CA 1
ATOM 739 C C . TYR A 1 94 ? 12.203 11.840 -8.458 1.00 65.88 94 TYR A C 1
ATOM 741 O O . TYR A 1 94 ? 12.953 10.973 -8.022 1.00 65.88 94 TYR A O 1
ATOM 749 N N . SER A 1 95 ? 11.190 12.304 -7.717 1.00 62.06 95 SER A N 1
ATOM 750 C CA . SER A 1 95 ? 10.948 11.892 -6.320 1.00 62.06 95 SER A CA 1
ATOM 751 C C . SER A 1 95 ? 10.565 10.418 -6.104 1.00 62.06 95 SER A C 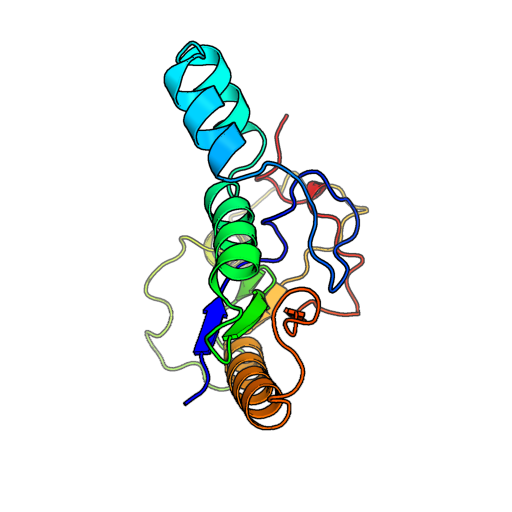1
ATOM 753 O O . SER A 1 95 ? 10.459 9.989 -4.959 1.00 62.06 95 SER A O 1
ATOM 755 N N . THR A 1 96 ? 10.327 9.631 -7.155 1.00 68.88 96 THR A N 1
ATOM 756 C CA . THR A 1 96 ? 9.924 8.210 -7.047 1.00 68.88 96 THR A CA 1
ATOM 757 C C . THR A 1 96 ? 11.060 7.286 -7.516 1.00 68.88 96 THR A C 1
ATOM 759 O O . THR A 1 96 ? 12.223 7.683 -7.518 1.00 68.88 96 THR A O 1
ATOM 762 N N . ALA A 1 97 ? 10.769 6.054 -7.949 1.00 68.19 97 ALA A N 1
ATOM 763 C CA . ALA A 1 97 ? 11.749 5.106 -8.493 1.00 68.19 97 ALA A CA 1
ATOM 764 C C . ALA A 1 97 ? 12.654 5.719 -9.585 1.00 68.19 97 ALA A C 1
ATOM 766 O O . ALA A 1 97 ? 13.814 5.336 -9.728 1.00 68.19 97 ALA A O 1
ATOM 767 N N . MET A 1 98 ? 12.158 6.730 -10.304 1.00 71.31 98 MET A N 1
ATOM 768 C CA . MET A 1 98 ? 12.920 7.499 -11.289 1.00 71.31 98 MET A CA 1
ATOM 769 C C . MET A 1 98 ? 14.175 8.178 -10.735 1.00 71.31 98 MET A C 1
ATOM 771 O O . MET A 1 98 ? 15.152 8.302 -11.473 1.00 71.31 98 MET A O 1
ATOM 775 N N . GLY A 1 99 ? 14.186 8.558 -9.455 1.00 74.00 99 GLY A N 1
ATOM 776 C CA . GLY A 1 99 ? 15.357 9.121 -8.782 1.00 74.00 99 GLY A CA 1
ATOM 777 C C . GLY A 1 99 ? 16.524 8.143 -8.669 1.00 74.00 99 GLY A C 1
ATOM 778 O O . GLY A 1 99 ? 17.670 8.574 -8.639 1.00 74.00 99 GLY A O 1
ATOM 779 N N . PHE A 1 100 ? 16.259 6.834 -8.692 1.00 73.06 100 PHE A N 1
ATOM 780 C CA . PHE A 1 100 ? 17.296 5.799 -8.762 1.00 73.06 100 PHE A CA 1
ATOM 781 C C . PHE A 1 100 ? 17.585 5.379 -10.204 1.00 73.06 100 PHE A C 1
ATOM 783 O O . PHE A 1 100 ? 18.744 5.217 -10.584 1.00 73.06 100 PHE A O 1
ATOM 790 N N . ILE A 1 101 ? 16.536 5.236 -11.019 1.00 74.00 101 ILE A N 1
ATOM 791 C CA . ILE A 1 101 ? 16.647 4.758 -12.402 1.00 74.00 101 ILE A CA 1
ATOM 792 C C . ILE A 1 101 ? 17.482 5.726 -13.246 1.00 74.00 101 ILE A C 1
ATOM 794 O O . ILE A 1 101 ? 18.387 5.292 -13.947 1.00 74.00 101 ILE A O 1
ATOM 798 N N . VAL A 1 102 ? 17.235 7.037 -13.176 1.00 77.88 102 VAL A N 1
ATOM 799 C CA . VAL A 1 102 ? 17.912 8.003 -14.059 1.00 77.88 102 VAL A CA 1
ATOM 800 C C . VAL A 1 102 ? 19.416 8.110 -13.782 1.00 77.88 102 VAL A C 1
ATOM 802 O O . VAL A 1 102 ? 20.186 8.044 -14.744 1.00 77.88 102 VAL A O 1
ATOM 805 N N . PRO A 1 103 ? 19.886 8.234 -12.526 1.00 78.50 103 PRO A N 1
ATOM 806 C CA . PRO A 1 103 ? 21.317 8.233 -12.236 1.00 78.50 103 PRO A CA 1
ATOM 807 C C . PRO A 1 103 ? 21.989 6.896 -12.561 1.00 78.50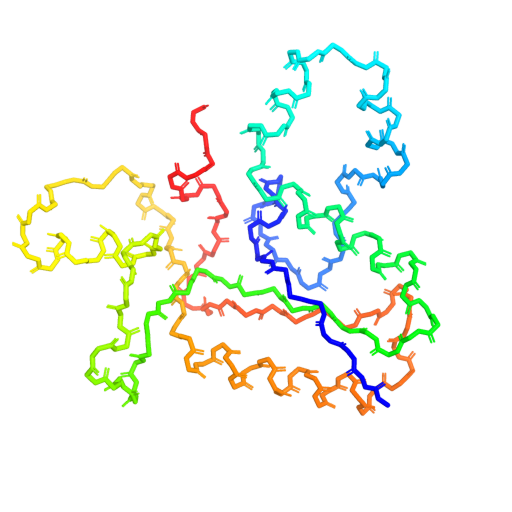 103 PRO A C 1
ATOM 809 O O . PRO A 1 103 ? 23.123 6.908 -13.033 1.00 78.50 103 PRO A O 1
ATOM 812 N N . ALA A 1 104 ? 21.304 5.762 -12.368 1.00 80.25 104 ALA A N 1
ATOM 813 C CA . ALA A 1 104 ? 21.819 4.452 -12.767 1.00 80.25 104 ALA A CA 1
ATOM 814 C C . ALA A 1 104 ? 21.989 4.354 -14.290 1.00 80.25 104 ALA A C 1
ATOM 816 O O . ALA A 1 104 ? 23.069 4.011 -14.765 1.00 80.25 104 ALA A O 1
ATOM 817 N N . SER A 1 105 ? 20.978 4.766 -15.061 1.00 76.75 105 SER A N 1
ATOM 818 C CA . SER A 1 105 ? 21.034 4.801 -16.529 1.00 76.75 105 SER A CA 1
ATOM 819 C C . SER A 1 105 ? 22.108 5.748 -17.065 1.00 76.75 105 SER A C 1
ATOM 821 O O . SER A 1 105 ? 22.674 5.505 -18.126 1.00 76.75 105 SER A O 1
ATOM 823 N N . LYS A 1 106 ? 22.406 6.830 -16.336 1.00 82.06 106 LYS A N 1
ATOM 824 C CA . LYS A 1 106 ? 23.484 7.777 -16.667 1.00 82.06 106 LYS A CA 1
ATOM 825 C C . LYS A 1 106 ? 24.866 7.334 -16.167 1.00 82.06 106 LYS A C 1
ATOM 827 O O . LYS A 1 106 ? 25.831 8.060 -16.379 1.00 82.06 106 LYS A O 1
ATOM 832 N N . GLY A 1 107 ? 24.973 6.197 -15.473 1.00 80.75 107 GLY A N 1
ATOM 833 C CA . GLY A 1 107 ? 26.226 5.725 -14.870 1.00 80.75 107 GLY A CA 1
ATOM 834 C C . GLY A 1 107 ? 26.723 6.569 -13.687 1.00 80.75 107 GLY A C 1
ATOM 835 O O . GLY A 1 107 ? 27.862 6.421 -13.255 1.00 80.75 107 GLY A O 1
ATOM 836 N N . LEU A 1 108 ? 25.884 7.460 -13.152 1.00 80.06 108 LEU A N 1
ATOM 837 C CA . LEU A 1 108 ? 26.195 8.291 -11.984 1.00 80.06 108 LEU A CA 1
ATOM 838 C C . LEU A 1 108 ? 26.001 7.530 -10.669 1.00 80.06 108 LEU A C 1
ATOM 840 O O . LEU A 1 108 ? 26.572 7.901 -9.644 1.00 80.06 108 LEU A O 1
ATOM 844 N N . LEU A 1 109 ? 25.198 6.467 -10.693 1.00 78.44 109 LEU A N 1
ATOM 845 C CA . LEU A 1 109 ? 24.896 5.666 -9.519 1.00 78.44 109 LEU A CA 1
ATOM 846 C C . LEU A 1 109 ? 25.843 4.464 -9.431 1.00 78.44 109 LEU A C 1
ATOM 848 O O . LEU A 1 109 ? 25.775 3.552 -10.250 1.00 78.44 109 LEU A O 1
ATOM 852 N N . LYS A 1 110 ? 26.747 4.485 -8.442 1.00 70.75 110 LYS A N 1
ATOM 853 C CA . LYS A 1 110 ? 27.816 3.480 -8.289 1.00 70.75 110 LYS A CA 1
ATOM 854 C C . LYS A 1 110 ? 27.408 2.252 -7.473 1.00 70.75 110 LYS A C 1
ATOM 856 O O . LYS A 1 110 ? 27.917 1.168 -7.728 1.00 70.75 110 LYS A O 1
ATOM 861 N N . PHE A 1 111 ? 26.532 2.415 -6.484 1.00 69.69 111 PHE A N 1
ATOM 862 C CA . PHE A 1 111 ? 26.066 1.327 -5.626 1.00 69.69 111 PHE A CA 1
ATOM 863 C C . PHE A 1 111 ? 24.667 1.631 -5.081 1.00 69.69 111 PHE A C 1
ATOM 865 O O . PHE A 1 111 ? 24.374 2.764 -4.700 1.00 69.69 111 PHE A O 1
ATOM 872 N N . ILE A 1 112 ? 23.810 0.609 -5.045 1.00 68.25 112 ILE A N 1
ATOM 873 C CA . ILE A 1 112 ? 22.526 0.620 -4.335 1.00 68.25 112 ILE A CA 1
ATOM 874 C C . ILE A 1 112 ? 22.670 -0.362 -3.179 1.00 68.25 112 ILE A C 1
ATOM 876 O O . ILE A 1 112 ? 23.012 -1.522 -3.402 1.00 68.25 112 ILE A O 1
ATOM 880 N N . ILE A 1 113 ? 22.393 0.089 -1.957 1.00 68.88 113 ILE A N 1
ATOM 881 C CA . ILE A 1 113 ? 22.246 -0.814 -0.816 1.00 68.88 113 ILE A CA 1
ATOM 882 C C . ILE A 1 113 ? 20.860 -1.447 -0.942 1.00 68.88 113 ILE A C 1
ATOM 884 O O . ILE A 1 113 ? 19.844 -0.797 -0.708 1.00 68.88 113 ILE A O 1
ATOM 888 N N . CYS A 1 114 ? 20.828 -2.696 -1.393 1.00 65.81 114 CYS A N 1
ATOM 889 C CA . CYS A 1 114 ? 19.622 -3.502 -1.518 1.00 65.81 114 CYS A CA 1
ATOM 890 C C . CYS A 1 114 ? 19.971 -4.942 -1.147 1.00 65.81 114 CYS A C 1
ATOM 892 O O . CYS A 1 114 ? 21.089 -5.400 -1.391 1.00 65.81 114 CYS A O 1
ATOM 894 N N . ASN A 1 115 ? 19.017 -5.661 -0.566 1.00 67.69 115 ASN A N 1
ATOM 895 C CA . ASN A 1 115 ? 19.170 -7.091 -0.359 1.00 67.69 115 ASN A CA 1
ATOM 896 C C . ASN A 1 115 ? 19.082 -7.799 -1.723 1.00 67.69 115 ASN A C 1
ATOM 898 O O . ASN A 1 115 ? 18.061 -7.674 -2.398 1.00 67.69 115 ASN A O 1
ATOM 902 N N . SER A 1 116 ? 20.122 -8.540 -2.124 1.00 64.75 116 SER A N 1
ATOM 903 C CA . SER A 1 116 ? 20.169 -9.229 -3.427 1.00 64.75 116 SER A CA 1
ATOM 904 C C . SER A 1 116 ? 19.053 -10.253 -3.605 1.00 64.75 116 SER A C 1
ATOM 906 O O . SER A 1 116 ? 18.656 -10.540 -4.733 1.00 64.75 116 SER A O 1
ATOM 908 N N . ASP A 1 117 ? 18.538 -10.780 -2.495 1.00 63.44 117 ASP A N 1
ATOM 909 C CA . ASP A 1 117 ? 17.472 -11.778 -2.501 1.00 63.44 117 ASP A CA 1
ATOM 910 C C . ASP A 1 117 ? 16.085 -11.139 -2.658 1.00 63.44 117 ASP A C 1
ATOM 912 O O . ASP A 1 117 ? 15.107 -11.827 -2.962 1.00 63.44 117 ASP A O 1
ATOM 916 N N . CYS A 1 118 ? 15.981 -9.815 -2.491 1.00 63.69 118 CYS A N 1
ATOM 917 C CA . CYS A 1 118 ? 14.735 -9.090 -2.672 1.00 63.69 118 CYS A CA 1
ATOM 918 C C . CYS A 1 118 ? 14.616 -8.555 -4.099 1.00 63.69 118 CYS A C 1
ATOM 920 O O . CYS A 1 118 ? 15.378 -7.693 -4.538 1.00 63.69 118 CYS A O 1
ATOM 922 N N . LYS A 1 119 ? 13.588 -9.012 -4.817 1.00 64.31 119 LYS A N 1
ATOM 923 C CA . LYS A 1 119 ? 13.249 -8.472 -6.136 1.00 64.31 119 LYS A CA 1
ATOM 924 C C . LYS A 1 119 ? 12.327 -7.263 -5.968 1.00 64.31 119 LYS A C 1
ATOM 926 O O . LYS A 1 119 ? 11.210 -7.436 -5.471 1.00 64.31 119 LYS A O 1
ATOM 931 N N . PRO A 1 120 ? 12.746 -6.051 -6.376 1.00 65.81 120 PRO A N 1
ATOM 932 C CA . PRO A 1 120 ? 11.869 -4.896 -6.314 1.00 65.81 120 PRO A CA 1
ATOM 933 C C . PRO A 1 120 ? 10.721 -5.091 -7.307 1.00 65.81 120 PRO A C 1
ATOM 935 O O . PRO A 1 120 ? 10.938 -5.149 -8.514 1.00 65.81 120 PRO A O 1
ATOM 938 N N . SER A 1 121 ? 9.492 -5.186 -6.800 1.00 74.38 121 SER A N 1
ATOM 939 C CA . SER A 1 121 ? 8.306 -5.125 -7.654 1.00 74.38 121 SER A CA 1
ATOM 940 C C . SER A 1 121 ? 8.101 -3.668 -8.045 1.00 74.38 121 SER A C 1
ATOM 942 O O . SER A 1 121 ? 7.852 -2.822 -7.186 1.00 74.38 121 SER A O 1
ATOM 944 N N . VAL A 1 122 ? 8.246 -3.370 -9.333 1.00 77.62 122 VAL A N 1
ATOM 945 C CA . VAL A 1 122 ? 7.986 -2.038 -9.871 1.00 77.62 122 VAL A CA 1
ATOM 946 C C . VAL A 1 122 ? 7.130 -2.176 -11.119 1.00 77.62 122 VAL A C 1
ATOM 948 O O . VAL A 1 122 ? 7.441 -2.972 -12.003 1.00 77.62 122 VAL A O 1
ATOM 951 N N . ILE A 1 123 ? 6.028 -1.435 -11.170 1.00 83.38 123 ILE A N 1
ATOM 952 C CA . ILE A 1 123 ? 5.012 -1.564 -12.210 1.00 83.38 123 ILE A CA 1
ATOM 953 C C . ILE A 1 123 ? 4.839 -0.213 -12.913 1.00 83.38 123 ILE A C 1
ATOM 955 O O . ILE A 1 123 ? 4.670 0.809 -12.244 1.00 83.38 123 ILE A O 1
ATOM 959 N N . PRO A 1 124 ? 4.843 -0.187 -14.253 1.00 85.31 124 PRO A N 1
ATOM 960 C CA . PRO A 1 124 ? 4.493 0.996 -15.027 1.00 85.31 124 PRO A CA 1
ATOM 961 C C . PRO A 1 124 ? 3.102 1.554 -14.711 1.00 85.31 124 PRO A C 1
ATOM 963 O O . PRO A 1 124 ? 2.131 0.810 -14.552 1.00 85.31 124 PRO A O 1
ATOM 966 N N . VAL A 1 125 ? 2.995 2.882 -14.643 1.00 85.19 125 VAL A N 1
ATOM 967 C CA . VAL A 1 125 ? 1.749 3.581 -14.289 1.00 85.19 125 VAL A CA 1
ATOM 968 C C . VAL A 1 125 ? 0.580 3.270 -15.238 1.00 85.19 125 VAL A C 1
ATOM 970 O O . VAL A 1 125 ? -0.561 3.198 -14.792 1.00 85.19 125 VAL A O 1
ATOM 973 N N . ASP A 1 126 ? 0.843 3.002 -16.518 1.00 86.62 126 ASP A N 1
ATOM 974 C CA . ASP A 1 126 ? -0.151 2.603 -17.526 1.00 86.62 126 ASP A CA 1
ATOM 975 C C . ASP A 1 126 ? -0.851 1.284 -17.167 1.00 86.62 126 ASP A C 1
ATOM 977 O O . ASP A 1 126 ? -2.074 1.149 -17.297 1.00 86.62 126 ASP A O 1
ATOM 981 N N . ILE A 1 127 ? -0.092 0.329 -16.630 1.00 87.81 127 ILE A N 1
ATOM 982 C CA . ILE A 1 127 ? -0.635 -0.946 -16.151 1.00 87.81 127 ILE A CA 1
ATOM 983 C C . ILE A 1 127 ? -1.447 -0.720 -14.874 1.00 87.81 127 ILE A C 1
ATOM 985 O O . ILE A 1 127 ? -2.540 -1.269 -14.737 1.00 87.81 127 ILE A O 1
ATOM 989 N N . ILE A 1 128 ? -0.950 0.119 -13.961 1.00 89.38 128 ILE A N 1
ATOM 990 C CA . ILE A 1 128 ? -1.631 0.425 -12.697 1.00 89.38 128 ILE A CA 1
ATOM 991 C C . ILE A 1 128 ? -2.981 1.094 -12.939 1.00 89.38 128 ILE A C 1
ATOM 993 O O . ILE A 1 128 ? -3.970 0.691 -12.334 1.00 89.38 128 ILE A O 1
ATOM 997 N N . ILE A 1 129 ? -3.046 2.082 -13.834 1.00 89.88 129 ILE A N 1
ATOM 998 C CA . ILE A 1 129 ? -4.296 2.773 -14.173 1.00 89.88 129 ILE A CA 1
ATOM 999 C C . ILE A 1 129 ? -5.298 1.786 -14.777 1.00 89.88 129 ILE A C 1
ATOM 1001 O O . ILE A 1 129 ? -6.455 1.745 -14.359 1.00 89.88 129 ILE A O 1
ATOM 1005 N N . SER A 1 130 ? -4.847 0.946 -15.710 1.00 91.06 130 SER A N 1
ATOM 1006 C CA . SER A 1 130 ? -5.697 -0.075 -16.331 1.00 91.06 130 SER A CA 1
ATOM 1007 C C . SER A 1 130 ? -6.249 -1.060 -15.292 1.00 91.06 130 SER A C 1
ATOM 1009 O O . SER A 1 130 ? -7.448 -1.344 -15.269 1.00 91.06 130 SER A O 1
ATOM 1011 N N . ALA A 1 131 ? -5.397 -1.528 -14.375 1.00 91.50 131 ALA A N 1
ATOM 1012 C CA . ALA A 1 131 ? -5.788 -2.411 -13.280 1.00 91.50 131 ALA A CA 1
ATOM 1013 C C . ALA A 1 131 ? -6.738 -1.727 -12.281 1.00 91.50 131 ALA A C 1
ATOM 1015 O O . ALA A 1 131 ? -7.679 -2.357 -11.798 1.00 91.50 131 ALA A O 1
ATOM 1016 N N . LEU A 1 132 ? -6.538 -0.439 -11.996 1.00 92.19 132 LEU A N 1
ATOM 1017 C CA . LEU A 1 132 ? -7.399 0.348 -11.113 1.00 92.19 132 LEU A CA 1
ATOM 1018 C C . LEU A 1 132 ? -8.813 0.493 -11.694 1.00 92.19 132 LEU A C 1
ATOM 1020 O O . LEU A 1 132 ? -9.800 0.309 -10.979 1.00 92.19 132 LEU A O 1
ATOM 1024 N N . ILE A 1 133 ? -8.920 0.781 -12.994 1.00 91.62 133 ILE A N 1
ATOM 1025 C CA . ILE A 1 133 ? -10.206 0.874 -13.699 1.00 91.62 133 ILE A CA 1
ATOM 1026 C C . ILE A 1 133 ? -10.912 -0.487 -13.695 1.00 91.62 133 ILE A C 1
ATOM 1028 O O . ILE A 1 133 ? -12.097 -0.559 -13.360 1.00 91.62 133 ILE A O 1
ATOM 1032 N N . ALA A 1 134 ? -10.184 -1.568 -13.991 1.00 91.69 134 ALA A N 1
ATOM 1033 C CA . ALA A 1 134 ? -10.721 -2.926 -13.935 1.00 91.69 134 ALA A CA 1
ATOM 1034 C C . ALA A 1 134 ? -11.211 -3.294 -12.522 1.00 91.69 134 ALA A C 1
ATOM 1036 O O . ALA A 1 134 ? -12.306 -3.830 -12.369 1.00 91.69 134 ALA A O 1
ATOM 1037 N N . SER A 1 135 ? -10.458 -2.924 -11.483 1.00 90.44 135 SER A N 1
ATOM 1038 C CA . SER A 1 135 ? -10.834 -3.147 -10.079 1.00 90.44 135 SER A CA 1
ATOM 1039 C C . SER A 1 135 ? -12.122 -2.405 -9.714 1.00 90.44 135 SER A C 1
ATOM 1041 O O . SER A 1 135 ? -13.009 -2.953 -9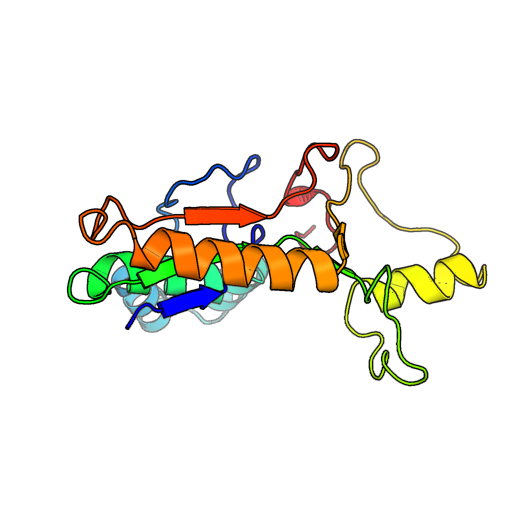.066 1.00 90.44 135 SER A O 1
ATOM 1043 N N . LYS A 1 136 ? -12.278 -1.157 -10.176 1.00 90.94 136 LYS A N 1
ATOM 1044 C CA . LYS A 1 136 ? -13.508 -0.380 -9.962 1.00 90.94 136 LYS A CA 1
ATOM 1045 C C . LYS A 1 136 ? -14.730 -1.042 -10.598 1.00 90.94 136 LYS A C 1
ATOM 1047 O O . LYS A 1 136 ? -15.808 -1.033 -9.995 1.00 90.94 136 LYS A O 1
ATOM 1052 N N . TRP A 1 137 ? -14.565 -1.581 -11.806 1.00 90.81 137 TRP A N 1
ATOM 1053 C CA . TRP A 1 137 ? -15.609 -2.324 -12.509 1.00 90.81 137 TRP A CA 1
ATOM 1054 C C . TRP A 1 137 ? -15.978 -3.612 -11.766 1.00 90.81 137 TRP A C 1
ATOM 1056 O O . TRP A 1 137 ? -17.160 -3.903 -11.597 1.00 90.81 137 TRP A O 1
ATOM 1066 N N . ASP A 1 138 ? -14.990 -4.342 -11.250 1.00 89.88 138 ASP A N 1
ATOM 1067 C CA . ASP A 1 138 ? -15.228 -5.565 -10.479 1.00 89.88 138 ASP A CA 1
ATOM 1068 C C . ASP A 1 138 ? -15.998 -5.293 -9.175 1.00 89.88 138 ASP A C 1
ATOM 1070 O O . ASP A 1 138 ? -17.022 -5.920 -8.902 1.00 89.88 138 ASP A O 1
ATOM 1074 N N . VAL A 1 139 ? -15.593 -4.266 -8.420 1.00 88.81 139 VAL A N 1
ATOM 1075 C CA . VAL A 1 139 ? -16.300 -3.811 -7.208 1.00 88.81 139 VAL A CA 1
ATOM 1076 C C . VAL A 1 139 ? -17.737 -3.391 -7.512 1.00 88.81 139 VAL A C 1
ATOM 1078 O O . VAL A 1 139 ? -18.644 -3.666 -6.727 1.00 88.81 139 VAL A O 1
ATOM 1081 N N . PHE A 1 140 ? -17.969 -2.739 -8.653 1.00 88.50 140 PHE A N 1
ATOM 1082 C CA . PHE A 1 140 ? -19.314 -2.343 -9.063 1.00 88.50 140 PHE A CA 1
ATOM 1083 C C . PHE A 1 140 ? -20.221 -3.551 -9.344 1.00 88.50 140 PHE A C 1
ATOM 1085 O O . PHE A 1 140 ? -21.387 -3.539 -8.952 1.00 88.50 140 PHE A O 1
ATOM 1092 N N . ASN A 1 141 ? -19.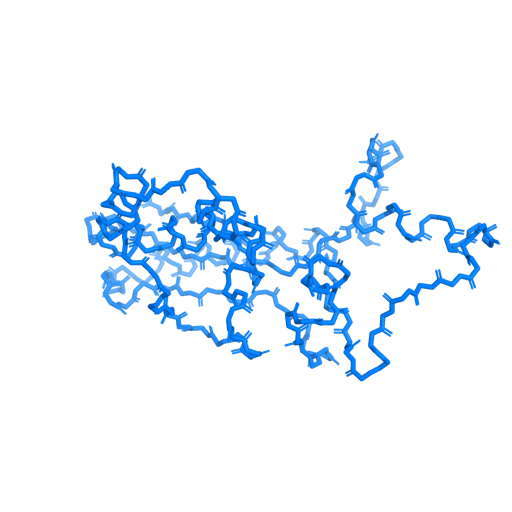685 -4.598 -9.977 1.00 87.75 141 ASN A N 1
ATOM 1093 C CA . ASN A 1 141 ? -20.445 -5.795 -10.348 1.00 87.75 141 ASN A CA 1
ATOM 1094 C C . ASN A 1 141 ? -20.631 -6.801 -9.205 1.00 87.75 141 ASN A C 1
ATOM 1096 O O . ASN A 1 141 ? -21.417 -7.738 -9.337 1.00 87.75 141 ASN A O 1
ATOM 1100 N N . GLN A 1 142 ? -19.952 -6.611 -8.073 1.00 83.56 142 GLN A N 1
ATOM 1101 C CA . GLN A 1 142 ? -20.035 -7.501 -6.916 1.00 83.56 142 GLN A CA 1
ATOM 1102 C C . GLN A 1 142 ? -20.593 -6.792 -5.669 1.00 83.56 142 GLN A C 1
ATOM 1104 O O . GLN A 1 142 ? -19.944 -6.760 -4.622 1.00 83.56 142 GLN A O 1
ATOM 1109 N N . PRO A 1 143 ? -21.835 -6.268 -5.707 1.00 70.69 143 PRO A N 1
ATOM 1110 C CA . PRO A 1 143 ? -22.384 -5.466 -4.613 1.00 70.69 143 PRO A CA 1
ATOM 1111 C C . PRO A 1 143 ? -22.625 -6.244 -3.311 1.00 70.69 143 PRO A C 1
ATOM 1113 O O . PRO A 1 143 ? -22.876 -5.626 -2.275 1.00 70.69 143 PRO A O 1
ATOM 1116 N N . GLN A 1 144 ? -22.549 -7.578 -3.377 1.00 69.69 144 GLN A N 1
ATOM 1117 C CA . GLN A 1 144 ? -22.703 -8.529 -2.272 1.00 69.69 144 GLN A CA 1
ATOM 1118 C C . GLN A 1 144 ? -21.472 -8.561 -1.339 1.00 69.69 144 GLN A C 1
ATOM 1120 O O . GLN A 1 144 ? -21.536 -9.106 -0.238 1.00 69.69 144 GLN A O 1
ATOM 1125 N N . ARG A 1 145 ? -20.325 -8.031 -1.785 1.00 68.44 145 ARG A N 1
ATOM 1126 C CA . ARG A 1 145 ? -19.043 -8.061 -1.070 1.00 68.44 145 ARG A CA 1
ATOM 1127 C C . ARG A 1 145 ? -18.824 -6.761 -0.289 1.00 68.44 145 ARG A C 1
ATOM 1129 O O . ARG A 1 145 ? -18.178 -5.837 -0.773 1.00 68.44 145 ARG A O 1
ATOM 1136 N N . ARG A 1 146 ? -19.416 -6.685 0.909 1.00 67.00 146 ARG A N 1
ATOM 1137 C CA . ARG A 1 146 ? -19.327 -5.540 1.842 1.00 67.00 146 ARG A CA 1
ATOM 1138 C C . ARG A 1 146 ? -18.785 -5.980 3.208 1.00 67.00 146 ARG A C 1
ATOM 1140 O O . ARG A 1 146 ? -18.833 -7.169 3.526 1.00 67.00 146 ARG A O 1
ATOM 1147 N N . GLY A 1 147 ? -18.256 -5.033 3.986 1.00 67.44 147 GLY A N 1
ATOM 1148 C CA . GLY A 1 147 ? -17.671 -5.279 5.314 1.00 67.44 147 GLY A CA 1
ATOM 1149 C C . GLY A 1 147 ? -16.451 -6.197 5.268 1.00 67.44 147 GLY A C 1
ATOM 1150 O O . GLY A 1 147 ? -15.518 -5.954 4.505 1.00 67.44 147 GLY A O 1
ATOM 1151 N N . ASP A 1 148 ? -16.469 -7.300 6.018 1.00 62.94 148 ASP A N 1
ATOM 1152 C CA . ASP A 1 148 ? -15.367 -8.280 6.049 1.00 62.94 148 ASP A CA 1
ATOM 1153 C C . ASP A 1 148 ? -15.036 -8.916 4.685 1.00 62.94 148 ASP A C 1
ATOM 1155 O O . ASP A 1 148 ? -13.994 -9.555 4.535 1.00 62.94 148 ASP A O 1
ATOM 1159 N N . LYS A 1 149 ? -15.899 -8.733 3.678 1.00 67.69 149 LYS A N 1
ATOM 1160 C CA . LYS A 1 149 ? -15.709 -9.231 2.310 1.00 67.69 149 LYS A CA 1
ATOM 1161 C C . LYS A 1 149 ? -15.324 -8.145 1.300 1.00 67.69 149 LYS A C 1
ATOM 1163 O O . LYS A 1 149 ? -15.440 -8.410 0.108 1.00 67.69 149 LYS A O 1
ATOM 1168 N N . ILE A 1 150 ? -14.917 -6.943 1.731 1.00 78.38 150 ILE A N 1
ATOM 1169 C CA . ILE A 1 150 ? -14.452 -5.880 0.819 1.00 78.38 150 ILE A CA 1
ATOM 1170 C C . ILE A 1 150 ? -13.390 -6.434 -0.142 1.00 78.38 150 ILE A C 1
ATOM 1172 O O . ILE A 1 150 ? -12.432 -7.085 0.279 1.00 78.38 150 ILE A O 1
ATOM 1176 N N . ASN A 1 151 ? -13.555 -6.150 -1.436 1.00 78.75 151 ASN A N 1
ATOM 1177 C CA . ASN A 1 151 ? -12.599 -6.568 -2.456 1.00 78.75 151 ASN A CA 1
ATOM 1178 C C . ASN A 1 151 ? -11.257 -5.852 -2.251 1.00 78.75 151 ASN A C 1
ATOM 1180 O O . ASN A 1 151 ? -11.175 -4.620 -2.274 1.00 78.75 151 ASN A O 1
ATOM 1184 N N . LEU A 1 152 ? -10.213 -6.655 -2.072 1.00 81.44 152 LEU A N 1
ATOM 1185 C CA . LEU A 1 152 ? -8.822 -6.242 -1.967 1.00 81.44 152 LEU A CA 1
ATOM 1186 C C . LEU A 1 152 ? -8.105 -6.683 -3.237 1.00 81.44 152 LEU A C 1
ATOM 1188 O O . LEU A 1 152 ? -7.965 -7.876 -3.473 1.00 81.44 152 LEU A O 1
ATOM 1192 N N . HIS A 1 153 ? -7.647 -5.727 -4.036 1.00 84.81 153 HIS A N 1
ATOM 1193 C CA . HIS A 1 153 ? -6.912 -6.005 -5.264 1.00 84.81 153 HIS A CA 1
ATOM 1194 C C . HIS A 1 153 ? -5.435 -5.674 -5.077 1.00 84.81 153 HIS A C 1
ATOM 1196 O O . HIS A 1 153 ? -5.070 -4.521 -4.810 1.00 84.81 153 HIS A O 1
ATOM 1202 N N . LEU A 1 154 ? -4.583 -6.687 -5.234 1.00 83.06 154 LEU A N 1
ATOM 1203 C CA . LEU A 1 154 ? -3.136 -6.547 -5.160 1.00 83.06 154 LEU A CA 1
ATOM 1204 C C . LEU A 1 154 ? -2.545 -6.372 -6.564 1.00 83.06 154 LEU A C 1
ATOM 1206 O O . LEU A 1 154 ? -2.639 -7.255 -7.414 1.00 83.06 154 LEU A O 1
ATOM 1210 N N . CYS A 1 155 ? -1.881 -5.244 -6.810 1.00 82.62 155 CYS A N 1
ATOM 1211 C CA . CYS A 1 155 ? -1.159 -5.011 -8.057 1.00 82.62 155 CYS A CA 1
ATOM 1212 C C . CYS A 1 155 ? 0.348 -5.126 -7.793 1.00 82.62 155 CYS A C 1
ATOM 1214 O O . CYS A 1 155 ? 1.014 -4.142 -7.467 1.00 82.62 155 CYS A O 1
ATOM 1216 N N . ILE A 1 156 ? 0.858 -6.358 -7.900 1.00 80.12 156 ILE A N 1
ATOM 1217 C CA . ILE A 1 156 ? 2.282 -6.718 -7.802 1.00 80.12 156 ILE A CA 1
ATOM 1218 C C . ILE A 1 156 ? 2.745 -7.431 -9.073 1.00 80.12 156 ILE A C 1
ATOM 1220 O O . ILE A 1 156 ? 1.961 -8.115 -9.736 1.00 80.12 156 ILE A O 1
ATOM 1224 N N . ASP A 1 157 ? 4.029 -7.308 -9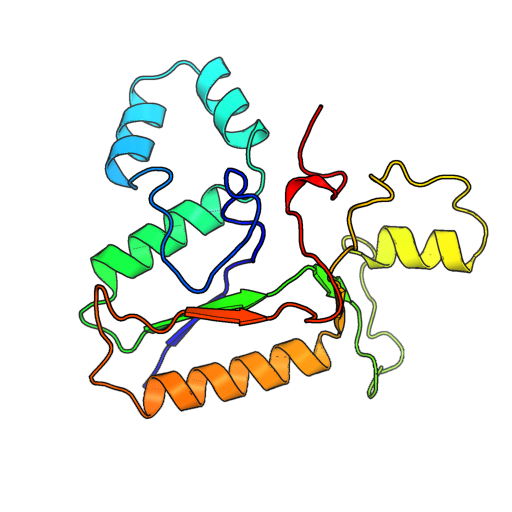.404 1.00 69.56 157 ASP A N 1
ATOM 1225 C CA . ASP A 1 157 ? 4.620 -8.126 -10.457 1.00 69.56 157 ASP A CA 1
ATOM 1226 C C . ASP A 1 157 ? 4.802 -9.569 -9.956 1.00 69.56 157 ASP A C 1
ATOM 1228 O O . ASP A 1 157 ? 5.582 -9.824 -9.039 1.00 69.56 157 ASP A O 1
ATOM 1232 N N . LYS A 1 158 ? 4.117 -10.532 -10.589 1.00 58.22 158 LYS A N 1
ATOM 1233 C CA . LYS A 1 158 ? 4.190 -11.968 -10.250 1.00 58.22 158 LYS A CA 1
ATOM 1234 C C . LYS A 1 158 ? 5.596 -12.563 -10.389 1.00 58.22 158 LYS A C 1
ATOM 1236 O O . LYS A 1 158 ? 5.853 -13.636 -9.852 1.00 58.22 158 LYS A O 1
ATOM 1241 N N . ARG A 1 159 ? 6.504 -11.908 -11.122 1.00 51.22 159 ARG A N 1
ATOM 1242 C CA . ARG A 1 159 ? 7.909 -12.340 -11.267 1.00 51.22 159 ARG A CA 1
ATOM 1243 C C . ARG A 1 159 ? 8.787 -11.926 -10.083 1.00 51.22 159 ARG A C 1
ATOM 1245 O O . ARG A 1 159 ? 9.917 -12.409 -9.955 1.00 51.22 159 ARG A O 1
ATOM 1252 N N . SER A 1 160 ? 8.265 -11.060 -9.220 1.00 52.31 160 SER A N 1
ATOM 1253 C CA . SER A 1 160 ? 8.950 -10.517 -8.057 1.00 52.31 160 SER A CA 1
ATOM 1254 C C . SER A 1 160 ? 8.463 -11.237 -6.802 1.00 52.31 160 SER A C 1
ATOM 1256 O O . SER A 1 160 ? 7.294 -11.138 -6.437 1.00 52.31 160 SER A O 1
ATOM 1258 N N . ALA A 1 161 ? 9.354 -11.957 -6.113 1.00 50.38 161 ALA A N 1
ATOM 1259 C CA . ALA A 1 161 ? 9.112 -12.341 -4.726 1.00 50.38 161 ALA A CA 1
ATOM 1260 C C . ALA A 1 161 ? 9.147 -11.048 -3.901 1.00 50.38 161 ALA A C 1
ATOM 1262 O O . ALA A 1 161 ? 10.214 -10.563 -3.533 1.00 50.38 161 ALA A O 1
ATOM 1263 N N . PHE A 1 162 ? 7.984 -10.421 -3.747 1.00 51.72 162 PHE A N 1
ATOM 1264 C CA . PHE A 1 162 ? 7.866 -9.118 -3.118 1.00 51.72 162 PHE A CA 1
ATOM 1265 C C . PHE A 1 162 ? 8.074 -9.255 -1.603 1.00 51.72 162 PHE A C 1
ATOM 1267 O O . PHE A 1 162 ? 7.164 -9.697 -0.904 1.00 51.72 162 PHE A O 1
ATOM 1274 N N . ASP A 1 163 ? 9.268 -8.898 -1.113 1.00 54.09 163 ASP A N 1
ATOM 1275 C CA . ASP A 1 163 ? 9.538 -8.676 0.315 1.00 54.09 163 ASP A CA 1
ATOM 1276 C C . ASP A 1 163 ? 9.543 -7.165 0.575 1.00 54.09 163 ASP A C 1
ATOM 1278 O O . ASP A 1 163 ? 10.335 -6.407 0.011 1.00 54.09 163 ASP A O 1
ATOM 1282 N N . VAL A 1 164 ? 8.641 -6.726 1.452 1.00 51.25 164 VAL A N 1
ATOM 1283 C CA . VAL A 1 164 ? 8.492 -5.321 1.861 1.00 51.25 164 VAL A CA 1
ATOM 1284 C C . VAL A 1 164 ? 9.795 -4.790 2.480 1.00 51.25 164 VAL A C 1
ATOM 1286 O O . VAL A 1 164 ? 10.057 -3.593 2.400 1.00 51.25 164 VAL A O 1
ATOM 1289 N N . ARG A 1 165 ? 10.634 -5.677 3.042 1.00 49.38 165 ARG A N 1
ATOM 1290 C CA . ARG A 1 165 ? 11.857 -5.333 3.787 1.00 49.38 165 ARG A CA 1
ATOM 1291 C C . ARG A 1 165 ? 13.099 -5.083 2.934 1.00 49.38 165 ARG A C 1
ATOM 1293 O O . ARG A 1 165 ? 14.106 -4.625 3.459 1.00 49.38 165 ARG A O 1
ATOM 1300 N N . GLY A 1 166 ? 13.075 -5.421 1.645 1.00 48.53 166 GLY A N 1
ATOM 1301 C CA . GLY A 1 166 ? 14.241 -5.221 0.778 1.00 48.53 166 GLY A CA 1
ATOM 1302 C C . GLY A 1 166 ? 14.316 -3.841 0.130 1.00 48.53 166 GLY A C 1
ATOM 1303 O O . GLY A 1 166 ? 15.282 -3.561 -0.575 1.00 48.53 166 GLY A O 1
ATOM 1304 N N . PHE A 1 167 ? 13.323 -2.976 0.354 1.00 46.84 167 PHE A N 1
ATOM 1305 C CA . PHE A 1 167 ? 13.393 -1.588 -0.088 1.00 46.84 167 PHE A CA 1
ATOM 1306 C C . PHE A 1 167 ? 14.165 -0.734 0.930 1.00 46.84 167 PHE A C 1
ATOM 1308 O O . PHE A 1 167 ? 13.976 -0.901 2.133 1.00 46.84 167 PHE A O 1
ATOM 1315 N N . PRO A 1 168 ? 14.955 0.259 0.481 1.00 47.00 168 PRO A N 1
ATOM 1316 C CA . PRO A 1 168 ? 15.771 1.113 1.355 1.00 47.00 168 PRO A CA 1
ATOM 1317 C C . PRO A 1 168 ? 14.961 1.984 2.339 1.00 47.00 168 PRO A C 1
ATOM 1319 O O . PRO A 1 168 ? 15.543 2.727 3.121 1.00 47.00 168 PRO A O 1
ATOM 1322 N N . PHE A 1 169 ? 13.626 1.910 2.303 1.00 44.22 169 PHE A N 1
ATOM 1323 C CA . PHE A 1 169 ? 12.716 2.650 3.179 1.00 44.22 169 PHE A CA 1
ATOM 1324 C C . PHE A 1 169 ? 12.350 1.898 4.470 1.00 44.22 169 PHE A C 1
ATOM 1326 O O . PHE A 1 169 ? 11.854 2.518 5.406 1.00 44.22 169 PHE A O 1
ATOM 1333 N N . THR A 1 170 ? 12.596 0.587 4.556 1.00 38.41 170 THR A N 1
ATOM 1334 C CA . THR A 1 170 ? 12.371 -0.216 5.770 1.00 38.41 170 THR A CA 1
ATOM 1335 C C . THR A 1 170 ? 13.699 -0.467 6.481 1.00 38.41 170 THR A C 1
ATOM 1337 O O . THR A 1 170 ? 14.294 -1.524 6.317 1.00 38.41 170 THR A O 1
ATOM 1340 N N . ARG A 1 171 ? 14.125 0.581 7.198 1.00 37.44 171 ARG A N 1
ATOM 1341 C CA . ARG A 1 171 ? 15.072 0.698 8.327 1.00 37.44 171 ARG A CA 1
ATOM 1342 C C . ARG A 1 171 ? 16.323 -0.202 8.425 1.00 37.44 171 ARG A C 1
ATOM 1344 O O . ARG A 1 171 ? 16.269 -1.419 8.298 1.00 37.44 171 ARG A O 1
ATOM 1351 N N . ASN A 1 172 ? 17.409 0.439 8.873 1.00 30.28 172 ASN A N 1
ATOM 1352 C CA . ASN A 1 172 ? 18.164 -0.091 10.017 1.00 30.28 172 ASN A CA 1
ATOM 1353 C C . ASN A 1 172 ? 17.336 0.089 11.290 1.00 30.28 172 ASN A C 1
ATOM 1355 O O . ASN A 1 172 ? 16.791 1.206 11.459 1.00 30.28 172 ASN A O 1
#

Organism: Dinoponera quadriceps (NCBI:txid609295)